Protein AF-A0A2K2G489-F1 (afdb_monomer)

Sequence (121 aa):
MADLNPFVGLRSETHIAIETMLSSLYNCGEWGDQEEQFLAQWREARGDDAMAPWRWWVGSPDSDEFAEDAPTREKAIEIGRRDYAENGRIEIIEARTWNDDVEGEENCSFAESRNREVIDV

Foldseek 3Di:
DPPDLPQAPDDPVVLVVVLVVLVVCVVVVVDDPVSVVNVVSSLVNCDPVQKDDKWKFKDAPVDPDTDDIHRDPVVNVVVCCVPPVVVQKIKMWTFIFTPSPDPPPPGTDGPDIDDIDMDGD

Radius of gyration: 17.5 Å; Cα contacts (8 Å, |Δi|>4): 163; chains: 1; bounding box: 37×32×50 Å

Solvent-accessible surface area (backbone atoms only — not comparable to full-atom values): 6986 Å² total; per-residue (Å²): 128,84,83,71,65,88,49,57,88,64,53,72,71,56,52,55,54,49,51,56,49,52,55,48,39,52,75,69,70,72,64,48,75,66,55,52,52,50,50,52,48,47,40,59,50,47,44,74,80,33,40,42,73,75,29,16,31,22,29,47,75,90,46,98,56,66,81,48,74,24,88,37,65,71,54,21,50,54,51,33,48,71,77,34,37,91,69,40,35,30,24,37,32,38,32,17,37,42,63,80,61,62,93,82,58,96,71,84,62,67,71,43,75,45,81,70,47,76,45,81,86

Structure (mmCIF, N/CA/C/O backbone):
data_AF-A0A2K2G489-F1
#
_entry.id   AF-A0A2K2G489-F1
#
loop_
_atom_site.group_PDB
_atom_site.id
_atom_site.type_symbol
_atom_site.label_atom_id
_atom_site.label_alt_id
_atom_site.label_comp_id
_atom_site.label_asym_id
_atom_site.label_entity_id
_atom_site.label_seq_id
_atom_site.pdbx_PDB_ins_code
_atom_site.Cartn_x
_atom_site.Cartn_y
_atom_site.Cartn_z
_atom_site.occupancy
_atom_site.B_iso_or_equiv
_atom_site.auth_seq_id
_atom_site.auth_comp_id
_atom_site.auth_asym_id
_atom_site.auth_atom_id
_atom_site.pdbx_PDB_model_num
ATOM 1 N N . MET A 1 1 ? 1.820 -13.395 -30.389 1.00 43.91 1 MET A N 1
ATOM 2 C CA . MET A 1 1 ? 3.159 -13.034 -29.882 1.00 43.91 1 MET A CA 1
ATOM 3 C C . MET A 1 1 ? 2.929 -12.548 -28.468 1.00 43.91 1 MET A C 1
ATOM 5 O O . MET A 1 1 ? 1.965 -11.820 -28.293 1.00 43.91 1 MET A O 1
ATOM 9 N N . ALA A 1 2 ? 3.670 -13.029 -27.469 1.00 48.84 2 ALA A N 1
ATOM 10 C CA . ALA A 1 2 ? 3.575 -12.420 -26.145 1.00 48.84 2 ALA A CA 1
ATOM 11 C C . ALA A 1 2 ? 4.125 -10.996 -26.281 1.00 48.84 2 ALA A C 1
ATOM 13 O O . ALA A 1 2 ? 5.260 -10.853 -26.740 1.00 48.84 2 ALA A O 1
ATOM 14 N N . ASP A 1 3 ? 3.314 -9.981 -25.982 1.00 56.72 3 ASP A N 1
ATOM 15 C CA . ASP A 1 3 ? 3.820 -8.624 -25.797 1.00 56.72 3 ASP A CA 1
ATOM 16 C C . ASP A 1 3 ? 4.797 -8.692 -24.628 1.00 56.72 3 ASP A C 1
ATOM 18 O O . ASP A 1 3 ? 4.416 -8.866 -23.471 1.00 56.72 3 ASP A O 1
ATOM 22 N N . LEU A 1 4 ? 6.086 -8.701 -24.958 1.00 73.88 4 LEU A N 1
ATOM 23 C CA . LEU A 1 4 ? 7.141 -8.639 -23.965 1.00 73.88 4 LEU A CA 1
ATOM 24 C C . LEU A 1 4 ? 7.060 -7.247 -23.352 1.00 73.88 4 LEU A C 1
ATOM 26 O O . LEU A 1 4 ? 7.274 -6.260 -24.054 1.00 73.88 4 LEU A O 1
ATOM 30 N N . ASN A 1 5 ? 6.735 -7.190 -22.061 1.00 78.69 5 ASN A N 1
ATOM 31 C CA . ASN A 1 5 ? 6.753 -5.956 -21.295 1.00 78.69 5 ASN A CA 1
ATOM 32 C C . ASN A 1 5 ? 8.135 -5.283 -21.489 1.00 78.69 5 ASN A C 1
ATOM 34 O O . ASN A 1 5 ? 9.161 -5.887 -21.144 1.00 78.69 5 ASN A O 1
ATOM 38 N N . PRO A 1 6 ? 8.189 -4.071 -22.078 1.00 80.75 6 PRO A N 1
ATOM 39 C CA . PRO A 1 6 ? 9.434 -3.464 -22.548 1.00 80.75 6 PRO A CA 1
ATOM 40 C C . PRO A 1 6 ? 10.363 -3.029 -21.409 1.00 80.75 6 PRO A C 1
ATOM 42 O O . PRO A 1 6 ? 11.518 -2.682 -21.659 1.00 80.75 6 PRO A O 1
ATOM 45 N N . PHE A 1 7 ? 9.879 -3.049 -20.166 1.00 82.88 7 PHE A N 1
ATOM 46 C CA . PHE A 1 7 ? 10.629 -2.628 -18.988 1.00 82.88 7 PHE A CA 1
ATOM 47 C C . PHE A 1 7 ? 11.349 -3.780 -18.281 1.00 82.88 7 PHE A C 1
ATOM 49 O O . PHE A 1 7 ? 12.160 -3.544 -17.384 1.00 82.88 7 PHE A O 1
ATOM 56 N N . VAL A 1 8 ? 11.086 -5.027 -18.677 1.00 80.62 8 VAL A N 1
ATOM 57 C CA . VAL A 1 8 ? 11.715 -6.198 -18.061 1.00 80.62 8 VAL A CA 1
ATOM 58 C C . VAL A 1 8 ? 13.214 -6.220 -18.374 1.00 80.62 8 VAL A C 1
ATOM 60 O O . VAL A 1 8 ? 13.630 -6.209 -19.532 1.00 80.62 8 VAL A O 1
ATOM 63 N N . GLY A 1 9 ? 14.039 -6.297 -17.326 1.00 80.69 9 GLY A N 1
ATOM 64 C CA . GLY A 1 9 ? 15.500 -6.376 -17.441 1.00 80.69 9 GLY A CA 1
ATOM 65 C C . GLY A 1 9 ? 16.212 -5.027 -17.599 1.00 80.69 9 GLY A C 1
ATOM 66 O O . GLY A 1 9 ? 17.414 -5.008 -17.884 1.00 80.69 9 GLY A O 1
ATOM 67 N N . LEU A 1 10 ? 15.505 -3.908 -17.414 1.00 84.00 10 LEU A N 1
ATOM 68 C CA . LEU A 1 10 ? 16.122 -2.586 -17.339 1.00 84.00 10 LEU A CA 1
ATOM 69 C C . LEU A 1 10 ? 16.990 -2.436 -16.079 1.00 84.00 10 LEU A C 1
ATOM 71 O O . LEU A 1 10 ? 16.835 -3.135 -15.079 1.00 84.00 10 LEU A O 1
ATOM 75 N N . ARG A 1 11 ? 17.953 -1.511 -16.138 1.00 83.88 11 ARG A N 1
ATOM 76 C CA . ARG A 1 11 ? 18.795 -1.160 -14.984 1.00 83.88 11 ARG A CA 1
ATOM 77 C C . ARG A 1 11 ? 18.049 -0.186 -14.076 1.00 83.88 11 ARG A C 1
ATOM 79 O O . ARG A 1 11 ? 17.250 0.612 -14.560 1.00 83.88 11 ARG A O 1
ATOM 86 N N . SER A 1 12 ? 18.389 -0.163 -12.787 1.00 78.44 12 SER A N 1
ATOM 87 C CA . SER A 1 12 ? 17.777 0.741 -11.798 1.00 78.44 12 SER A CA 1
ATOM 88 C C . SER A 1 12 ? 17.826 2.219 -12.214 1.00 78.44 12 SER A C 1
ATOM 90 O O . SER A 1 12 ? 16.834 2.923 -12.079 1.00 78.44 12 SER A O 1
ATOM 92 N N . GLU A 1 13 ? 18.932 2.678 -12.809 1.00 80.81 13 GLU A N 1
ATOM 93 C CA . GLU A 1 13 ? 19.066 4.051 -13.334 1.00 80.81 13 GLU A CA 1
ATOM 94 C C . GLU A 1 13 ? 18.029 4.375 -14.422 1.00 80.81 13 GLU A C 1
ATOM 96 O O . GLU A 1 13 ? 17.537 5.498 -14.508 1.00 80.81 13 GLU A O 1
ATOM 101 N N . THR A 1 14 ? 17.668 3.389 -15.246 1.00 82.69 14 THR A N 1
ATOM 102 C CA . THR A 1 14 ? 16.649 3.551 -16.288 1.00 82.69 14 THR A CA 1
ATOM 103 C C . THR A 1 14 ? 15.251 3.645 -15.683 1.00 82.69 14 THR A C 1
ATOM 105 O O . THR A 1 14 ? 14.452 4.445 -16.159 1.00 82.69 14 THR A O 1
ATOM 108 N N . HIS A 1 15 ? 14.964 2.902 -14.610 1.00 79.62 15 HIS A N 1
ATOM 109 C CA . HIS A 1 15 ? 13.699 3.056 -13.888 1.00 79.62 15 HIS A CA 1
ATOM 110 C C . HIS A 1 15 ? 13.567 4.457 -13.277 1.00 79.62 15 HIS A C 1
ATOM 112 O O . HIS A 1 15 ? 12.528 5.077 -13.458 1.00 79.62 15 HIS A O 1
ATOM 118 N N . ILE A 1 16 ? 14.628 5.002 -12.672 1.00 79.19 16 ILE A N 1
ATOM 119 C CA . ILE A 1 16 ? 14.623 6.370 -12.114 1.00 79.19 16 ILE A CA 1
ATOM 120 C C . ILE A 1 16 ? 14.338 7.422 -13.201 1.00 79.19 16 ILE A C 1
ATOM 122 O O . ILE A 1 16 ? 13.580 8.370 -12.986 1.00 79.19 16 ILE A O 1
ATOM 126 N N . ALA A 1 17 ? 14.924 7.258 -14.391 1.00 82.56 17 ALA A N 1
ATOM 127 C CA . ALA A 1 17 ? 14.667 8.156 -15.515 1.00 82.56 17 ALA A CA 1
ATOM 128 C C . ALA A 1 17 ? 13.209 8.078 -16.006 1.00 82.56 17 ALA A C 1
ATOM 130 O O . ALA A 1 17 ? 12.618 9.109 -16.325 1.00 82.56 17 ALA A O 1
ATOM 131 N N . ILE A 1 18 ? 12.627 6.873 -16.043 1.00 83.75 18 ILE A N 1
ATOM 132 C CA . ILE A 1 18 ? 11.218 6.664 -16.407 1.00 83.75 18 ILE A CA 1
ATOM 133 C C . ILE A 1 18 ? 10.287 7.310 -15.375 1.00 83.75 18 ILE A C 1
ATOM 135 O O . ILE A 1 18 ? 9.373 8.028 -15.766 1.00 83.75 18 ILE A O 1
ATOM 139 N N . GLU A 1 19 ? 10.557 7.122 -14.084 1.00 79.81 19 GLU A N 1
ATOM 140 C CA . GLU A 1 19 ? 9.808 7.741 -12.983 1.00 79.81 19 GLU A CA 1
ATOM 141 C C . GLU A 1 19 ? 9.774 9.267 -13.129 1.00 79.81 19 GLU A C 1
ATOM 143 O O . GLU A 1 19 ? 8.710 9.874 -13.183 1.00 79.81 19 GLU A O 1
ATOM 148 N N . THR A 1 20 ? 10.944 9.877 -13.345 1.00 79.38 20 THR A N 1
ATOM 149 C CA . THR A 1 20 ? 11.073 11.331 -13.546 1.00 79.38 20 THR A CA 1
ATOM 150 C C . THR A 1 20 ? 10.259 11.825 -14.748 1.00 79.38 20 THR A C 1
ATOM 152 O O . THR A 1 20 ? 9.656 12.902 -14.705 1.00 79.38 20 THR A O 1
ATOM 155 N N . MET A 1 21 ? 10.243 11.054 -15.839 1.00 83.88 21 MET A N 1
ATOM 156 C CA . MET A 1 21 ? 9.476 11.382 -17.040 1.00 83.88 21 MET A CA 1
ATOM 157 C C . MET A 1 21 ? 7.968 11.299 -16.779 1.00 83.88 21 MET A C 1
ATOM 159 O O . MET A 1 21 ? 7.253 12.228 -17.147 1.00 83.88 21 MET A O 1
ATOM 163 N N . LEU A 1 22 ? 7.496 10.239 -16.115 1.00 79.94 22 LEU A N 1
ATOM 164 C CA . LEU A 1 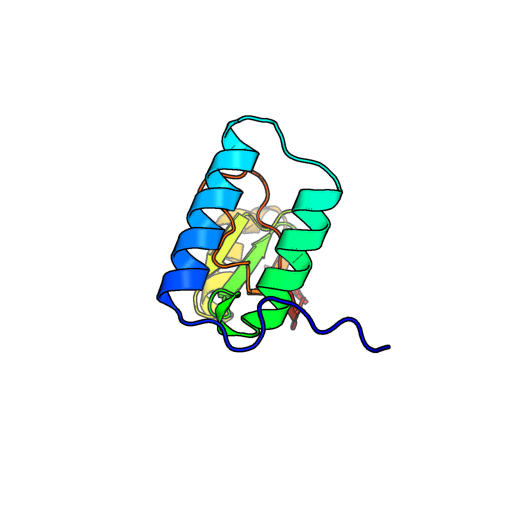22 ? 6.083 10.060 -15.767 1.00 79.94 22 LEU A CA 1
ATOM 165 C C . LEU A 1 22 ? 5.590 11.172 -14.837 1.00 79.94 22 LEU A C 1
ATOM 167 O O . LEU A 1 22 ? 4.582 11.808 -15.138 1.00 79.94 22 LEU A O 1
ATOM 171 N N . SER A 1 23 ? 6.348 11.505 -13.788 1.00 75.44 23 SER A N 1
ATOM 172 C CA . SER A 1 23 ? 6.010 12.633 -12.913 1.00 75.44 23 SER A CA 1
ATOM 173 C C . SER A 1 23 ? 5.961 13.960 -13.678 1.00 75.44 23 SER A C 1
ATOM 175 O O . SER A 1 23 ? 5.135 14.820 -13.381 1.00 75.44 23 SER A O 1
ATOM 177 N N . SER A 1 24 ? 6.828 14.154 -14.675 1.00 77.94 24 SER A N 1
ATOM 178 C CA . SER A 1 24 ? 6.815 15.370 -15.500 1.00 77.94 24 SER A CA 1
ATOM 179 C C . SER A 1 24 ? 5.571 15.440 -16.391 1.00 77.94 24 SER A C 1
ATOM 181 O O . SER A 1 24 ? 4.936 16.488 -16.453 1.00 77.94 24 SER A O 1
ATOM 183 N N . LEU A 1 25 ? 5.195 14.329 -17.035 1.00 79.31 25 LEU A N 1
ATOM 184 C CA . LEU A 1 25 ? 3.991 14.235 -17.869 1.00 79.31 25 LEU A CA 1
ATOM 185 C C . LEU A 1 25 ? 2.716 14.508 -17.062 1.00 79.31 25 LEU A C 1
ATOM 187 O O . LEU A 1 25 ? 1.877 15.301 -17.493 1.00 79.31 25 LEU A O 1
ATOM 191 N N . TYR A 1 26 ? 2.615 13.919 -15.867 1.00 77.31 26 TYR A N 1
ATOM 192 C CA . TYR A 1 26 ? 1.508 14.164 -14.944 1.00 77.31 26 TYR A CA 1
ATOM 193 C C . TYR A 1 26 ? 1.403 15.652 -14.575 1.00 77.31 26 TYR A C 1
ATOM 195 O O . TYR A 1 26 ? 0.359 16.276 -14.761 1.00 77.31 26 TYR A O 1
ATOM 203 N N . ASN A 1 27 ? 2.518 16.266 -14.163 1.00 77.31 27 ASN A N 1
ATOM 204 C CA . ASN A 1 27 ? 2.563 17.680 -13.773 1.00 77.31 27 ASN A CA 1
ATOM 205 C C . ASN A 1 27 ? 2.275 18.660 -14.924 1.00 77.31 27 ASN A C 1
ATOM 207 O O . ASN A 1 27 ? 1.834 19.784 -14.682 1.00 77.31 27 ASN A O 1
ATOM 211 N N . CYS A 1 28 ? 2.526 18.267 -16.174 1.00 81.94 28 CYS A N 1
ATOM 212 C CA . CYS A 1 28 ? 2.208 19.077 -17.351 1.00 81.94 28 CYS A CA 1
ATOM 213 C C . CYS A 1 28 ? 0.744 18.948 -17.807 1.00 81.94 28 CYS A C 1
ATOM 215 O O . CYS A 1 28 ? 0.336 19.676 -18.712 1.00 81.94 28 CYS A O 1
ATOM 217 N N . GLY A 1 29 ? -0.051 18.072 -17.179 1.00 77.31 29 GLY A N 1
ATOM 218 C CA . GLY A 1 29 ? -1.453 17.842 -17.536 1.00 77.31 29 GLY A CA 1
ATOM 219 C C . GLY A 1 29 ? -1.638 17.096 -18.860 1.00 77.31 29 GLY A C 1
ATOM 220 O O . GLY A 1 29 ? -2.725 17.132 -19.430 1.00 77.31 29 GLY A O 1
ATOM 221 N N . GLU A 1 30 ? -0.590 16.433 -19.356 1.00 79.56 30 GLU A N 1
ATOM 222 C CA . GLU A 1 30 ? -0.616 15.633 -20.590 1.00 79.56 30 GLU A CA 1
ATOM 223 C C . GLU A 1 30 ? -0.935 14.154 -20.313 1.00 79.56 30 GLU A C 1
ATOM 225 O O . GLU A 1 30 ? -0.675 13.288 -21.142 1.00 79.56 30 GLU A O 1
ATOM 230 N N . TRP A 1 31 ? -1.486 13.858 -19.135 1.00 82.12 31 TRP A N 1
ATOM 231 C CA . TRP A 1 31 ? -1.779 12.502 -18.690 1.00 82.12 31 TRP A CA 1
ATOM 232 C C . TRP A 1 31 ? -3.040 11.940 -19.357 1.00 82.12 31 TRP A C 1
ATOM 234 O O . TRP A 1 31 ? -4.111 12.551 -19.285 1.00 82.12 31 TRP A O 1
ATOM 244 N N . GLY A 1 32 ? -2.928 10.767 -19.979 1.00 83.44 32 GLY A N 1
ATOM 245 C CA . GLY A 1 32 ? -4.045 10.050 -20.585 1.00 83.44 32 GLY A CA 1
ATOM 246 C C . GLY A 1 32 ? -3.930 8.529 -20.463 1.00 83.44 32 GLY A C 1
ATOM 247 O O . GLY A 1 32 ? -3.076 7.986 -19.764 1.00 83.44 32 GLY A O 1
ATOM 248 N N . ASP A 1 33 ? -4.814 7.820 -21.170 1.00 84.94 33 ASP A N 1
ATOM 249 C CA . ASP A 1 33 ? -4.940 6.355 -21.091 1.00 84.94 33 ASP A CA 1
ATOM 250 C C . ASP A 1 33 ? -3.650 5.607 -21.487 1.00 84.94 33 ASP A C 1
ATOM 252 O O . AS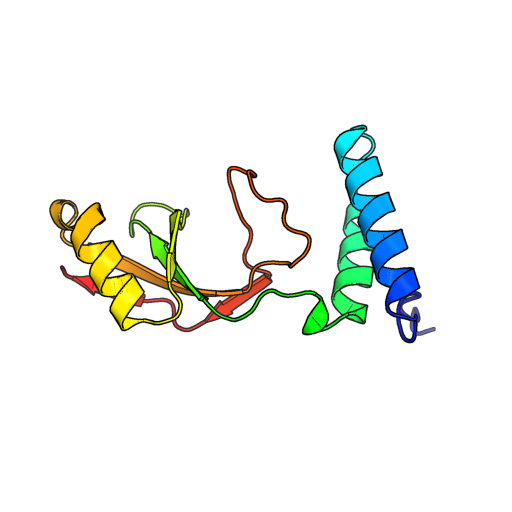P A 1 33 ? -3.388 4.497 -21.018 1.00 84.94 33 ASP A O 1
ATOM 256 N N . GLN A 1 34 ? -2.843 6.198 -22.373 1.00 84.12 34 GLN A N 1
ATOM 257 C CA . GLN A 1 34 ? -1.581 5.607 -22.814 1.00 84.12 34 GLN A CA 1
ATOM 258 C C . GLN A 1 34 ? -0.526 5.665 -21.702 1.00 84.12 34 GLN A C 1
ATOM 260 O O . GLN A 1 34 ? 0.210 4.696 -21.503 1.00 84.12 34 GLN A O 1
ATOM 265 N N . GLU A 1 35 ? -0.463 6.776 -20.973 1.00 84.56 35 GLU A N 1
ATOM 266 C CA . GLU A 1 35 ? 0.434 6.978 -19.839 1.00 84.56 35 GLU A CA 1
ATOM 267 C C . GLU A 1 35 ? 0.049 6.056 -18.676 1.00 84.56 35 GLU A C 1
ATOM 269 O O . GLU A 1 35 ? 0.929 5.419 -18.103 1.00 84.56 35 GLU A O 1
ATOM 274 N N . GLU A 1 36 ? -1.250 5.874 -18.414 1.00 83.19 36 GLU A N 1
ATOM 275 C CA . GLU A 1 36 ? -1.763 4.890 -17.448 1.00 83.19 36 GLU A CA 1
ATOM 276 C C . GLU A 1 36 ? -1.335 3.458 -17.795 1.00 83.19 36 GLU A C 1
ATOM 278 O O . GLU A 1 36 ? -0.821 2.711 -16.956 1.00 83.19 36 GLU A O 1
ATOM 283 N N . GLN A 1 37 ? -1.487 3.060 -19.063 1.00 84.62 37 GLN A N 1
ATOM 284 C CA . GLN A 1 37 ? -1.067 1.735 -19.517 1.00 84.62 37 GLN A CA 1
ATOM 285 C C . GLN A 1 37 ? 0.452 1.547 -19.392 1.00 84.62 37 GLN A C 1
ATOM 287 O O . GLN A 1 37 ? 0.922 0.474 -18.999 1.00 84.62 37 GLN A O 1
ATOM 292 N N . PHE A 1 38 ? 1.224 2.580 -19.727 1.00 85.50 38 PHE A N 1
ATOM 293 C CA . PHE A 1 38 ? 2.678 2.573 -19.619 1.00 85.50 38 PHE A CA 1
ATOM 294 C C . PHE A 1 38 ? 3.126 2.477 -18.156 1.00 85.50 38 PHE A C 1
ATOM 296 O O . PHE A 1 38 ? 4.002 1.671 -17.839 1.00 85.50 38 PHE A O 1
ATOM 303 N N . LEU A 1 39 ? 2.491 3.240 -17.260 1.00 84.69 39 LEU A N 1
ATOM 304 C CA . LEU A 1 39 ? 2.730 3.202 -15.821 1.00 84.69 39 LEU A CA 1
ATOM 305 C C . LEU A 1 39 ? 2.446 1.807 -15.251 1.00 84.69 39 LEU A C 1
ATOM 307 O O . LEU A 1 39 ? 3.281 1.257 -14.533 1.00 84.69 39 LEU A O 1
ATOM 311 N N . ALA A 1 40 ? 1.319 1.195 -15.622 1.00 84.81 40 ALA A N 1
ATOM 312 C CA . ALA A 1 40 ? 0.9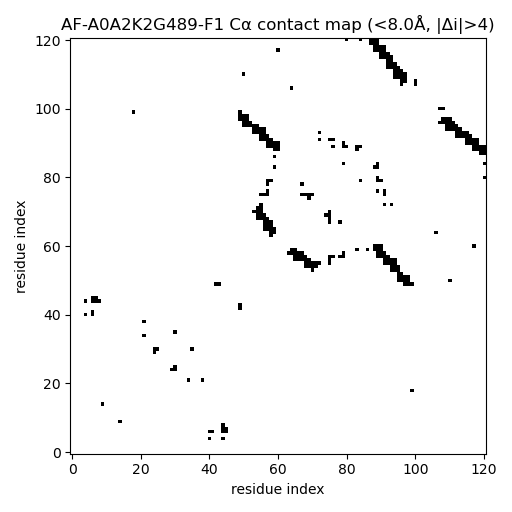59 -0.151 -15.182 1.00 84.81 40 ALA A CA 1
ATOM 313 C C . ALA A 1 40 ? 1.991 -1.207 -15.620 1.00 84.81 40 ALA A C 1
ATOM 315 O O . ALA A 1 40 ? 2.438 -2.017 -14.807 1.00 84.81 40 ALA A O 1
ATOM 316 N N . GLN A 1 41 ? 2.427 -1.170 -16.884 1.00 86.94 41 GLN A N 1
ATOM 317 C CA . GLN A 1 41 ? 3.481 -2.059 -17.386 1.00 86.94 41 GLN A CA 1
ATOM 318 C C . GLN A 1 41 ? 4.819 -1.816 -16.674 1.00 86.94 41 GLN A C 1
ATOM 320 O O . GLN A 1 41 ? 5.550 -2.758 -16.362 1.00 86.94 41 GLN A O 1
ATOM 325 N N . TRP A 1 42 ? 5.162 -0.559 -16.397 1.00 85.81 42 TRP A N 1
ATOM 326 C CA . TRP A 1 42 ? 6.399 -0.222 -15.703 1.00 85.81 42 TRP A CA 1
ATOM 327 C C . TRP A 1 42 ? 6.399 -0.696 -14.242 1.00 85.81 42 TRP A C 1
ATOM 329 O O . TRP A 1 42 ? 7.393 -1.279 -13.796 1.00 85.81 42 TRP A O 1
ATOM 339 N N . ARG A 1 43 ? 5.278 -0.533 -13.527 1.00 87.88 43 ARG A N 1
ATOM 340 C CA . ARG A 1 43 ? 5.060 -1.084 -12.179 1.00 87.88 43 ARG A CA 1
ATOM 341 C C . ARG A 1 43 ? 5.168 -2.612 -12.178 1.00 87.88 43 ARG A C 1
ATOM 343 O O . ARG A 1 43 ? 5.902 -3.167 -11.365 1.00 87.88 43 ARG A O 1
ATOM 350 N N . GLU A 1 44 ? 4.538 -3.288 -13.141 1.00 86.50 44 GLU A N 1
ATOM 351 C CA . GLU A 1 44 ? 4.624 -4.750 -13.295 1.00 86.50 44 GLU A CA 1
ATOM 352 C C . GLU A 1 44 ? 6.077 -5.232 -13.450 1.00 86.50 44 GLU A C 1
ATOM 354 O O . GLU A 1 44 ? 6.486 -6.199 -12.809 1.00 86.50 44 GLU A O 1
ATOM 359 N N . ALA A 1 45 ? 6.891 -4.543 -14.254 1.00 86.31 45 ALA A N 1
ATOM 360 C CA . ALA A 1 45 ? 8.279 -4.942 -14.483 1.00 86.31 45 ALA A CA 1
ATOM 361 C C . ALA A 1 45 ? 9.201 -4.733 -13.274 1.00 86.31 45 ALA A C 1
ATOM 363 O O . ALA A 1 45 ? 10.213 -5.427 -13.155 1.00 86.31 45 ALA A O 1
ATOM 364 N N . ARG A 1 46 ? 8.869 -3.782 -12.393 1.00 83.81 46 ARG A N 1
ATOM 365 C CA . ARG A 1 46 ? 9.571 -3.553 -11.120 1.00 83.81 46 ARG A CA 1
ATOM 366 C C . ARG A 1 46 ? 9.163 -4.566 -10.042 1.00 83.81 46 ARG A C 1
ATOM 368 O O . ARG A 1 46 ? 9.943 -4.803 -9.123 1.00 83.81 46 ARG A O 1
ATOM 375 N N . GLY A 1 47 ? 7.980 -5.175 -10.150 1.00 85.19 47 GLY A N 1
ATOM 376 C CA . GLY A 1 47 ? 7.468 -6.121 -9.155 1.00 85.19 47 GLY A CA 1
ATOM 377 C C . GLY A 1 47 ? 7.407 -5.496 -7.758 1.00 85.19 47 GLY A C 1
ATOM 378 O O . GLY A 1 47 ? 6.992 -4.348 -7.611 1.00 85.19 47 GLY A O 1
ATOM 379 N N . ASP A 1 48 ? 7.873 -6.221 -6.737 1.00 84.88 48 ASP A N 1
ATOM 380 C CA . ASP A 1 48 ? 7.914 -5.741 -5.346 1.00 84.88 48 ASP A CA 1
ATOM 381 C C . ASP A 1 48 ? 8.668 -4.408 -5.172 1.00 84.88 48 ASP A C 1
ATOM 383 O O . ASP A 1 48 ? 8.300 -3.620 -4.304 1.00 84.88 48 ASP A O 1
ATOM 387 N N . ASP A 1 49 ? 9.669 -4.105 -6.010 1.00 84.06 49 ASP A N 1
ATOM 388 C CA . ASP A 1 49 ? 10.432 -2.848 -5.929 1.00 84.06 49 ASP A CA 1
ATOM 389 C C . ASP A 1 49 ? 9.607 -1.622 -6.377 1.00 84.06 49 ASP A C 1
ATOM 391 O O . ASP A 1 49 ? 10.030 -0.472 -6.202 1.00 84.06 49 ASP A O 1
ATOM 395 N N . ALA A 1 50 ? 8.439 -1.836 -6.990 1.00 83.75 50 ALA A N 1
ATOM 396 C CA . ALA A 1 50 ? 7.480 -0.782 -7.318 1.00 83.75 50 ALA A CA 1
ATOM 397 C C . ALA A 1 50 ? 6.661 -0.334 -6.101 1.00 83.75 50 ALA A C 1
ATOM 399 O O . ALA A 1 50 ? 6.052 0.729 -6.141 1.00 83.75 50 ALA A O 1
ATOM 400 N N . MET A 1 51 ? 6.626 -1.138 -5.037 1.00 89.31 51 MET A N 1
ATOM 401 C CA . MET A 1 51 ? 5.719 -0.949 -3.910 1.00 89.31 51 MET A CA 1
ATOM 402 C C . MET A 1 51 ? 6.469 -0.530 -2.649 1.00 89.31 51 MET A C 1
ATOM 404 O O . MET A 1 51 ? 7.605 -0.945 -2.397 1.00 89.31 51 MET A O 1
ATOM 408 N N . ALA A 1 52 ? 5.803 0.263 -1.820 1.00 88.38 52 ALA A N 1
ATOM 409 C CA . ALA A 1 52 ? 6.285 0.588 -0.489 1.00 88.38 52 ALA A CA 1
ATOM 410 C C . ALA A 1 52 ? 6.248 -0.651 0.431 1.00 88.38 52 ALA A C 1
ATOM 412 O O . ALA A 1 52 ? 5.548 -1.633 0.153 1.00 88.38 52 ALA A O 1
ATOM 413 N N . PRO A 1 53 ? 6.982 -0.650 1.560 1.00 91.56 53 PRO A N 1
ATOM 414 C CA . PRO A 1 53 ? 6.843 -1.686 2.579 1.00 91.56 53 PRO A CA 1
ATOM 415 C C . PRO A 1 53 ? 5.400 -1.812 3.091 1.00 91.56 53 PRO A C 1
ATOM 417 O O . PRO A 1 53 ? 4.647 -0.843 3.102 1.00 91.56 53 PRO A O 1
ATOM 420 N N . TRP A 1 54 ? 5.026 -3.005 3.573 1.00 93.75 54 TRP A N 1
ATOM 421 C CA . TRP A 1 54 ? 3.715 -3.214 4.202 1.00 93.75 54 TRP A CA 1
ATOM 422 C C . TRP A 1 54 ? 3.563 -2.310 5.427 1.00 93.75 54 TRP A C 1
ATOM 424 O O . TRP A 1 54 ? 4.434 -2.301 6.303 1.00 93.75 54 TRP A O 1
ATOM 434 N N . ARG A 1 55 ? 2.447 -1.585 5.492 1.00 95.19 55 ARG A N 1
ATOM 435 C CA . ARG A 1 55 ? 2.064 -0.711 6.606 1.00 95.19 55 ARG A CA 1
ATOM 436 C C . ARG A 1 55 ? 0.626 -1.022 7.013 1.00 95.19 55 ARG A C 1
ATOM 438 O O . ARG A 1 55 ? -0.149 -1.563 6.228 1.00 95.19 55 ARG A O 1
ATOM 445 N N . TRP A 1 56 ? 0.279 -0.708 8.253 1.00 95.62 56 TRP A N 1
ATOM 446 C CA . TRP A 1 56 ? -1.075 -0.836 8.782 1.00 95.62 56 TRP A CA 1
ATOM 447 C C . TRP A 1 56 ? -1.766 0.512 8.763 1.00 95.62 56 TRP A C 1
ATOM 449 O O . TRP A 1 56 ? -1.376 1.401 9.508 1.00 95.62 56 TRP A O 1
ATOM 459 N N . TRP A 1 57 ? -2.790 0.634 7.940 1.00 93.62 57 TRP A N 1
ATOM 460 C CA . TRP A 1 57 ? -3.567 1.841 7.738 1.00 93.62 57 TRP A CA 1
ATOM 461 C C . TRP A 1 57 ? -4.809 1.827 8.623 1.00 93.62 57 TRP A C 1
ATOM 463 O O . TRP A 1 57 ? -5.372 0.760 8.871 1.00 93.62 57 TRP A O 1
ATOM 473 N N . VAL A 1 58 ? -5.231 2.998 9.096 1.00 92.56 58 VAL A N 1
ATOM 474 C CA . VAL A 1 58 ? -6.425 3.191 9.923 1.00 92.56 58 VAL A CA 1
ATOM 475 C C . VAL A 1 58 ? -7.368 4.217 9.304 1.00 92.56 58 VAL A C 1
ATOM 477 O O . VAL A 1 58 ? -6.949 5.262 8.802 1.00 92.56 58 VAL A O 1
ATOM 480 N N . GLY A 1 59 ? -8.656 3.895 9.349 1.00 90.38 59 GLY A N 1
ATOM 481 C CA . GLY A 1 59 ? -9.734 4.715 8.822 1.00 90.38 59 GLY A CA 1
ATOM 482 C C . GLY A 1 59 ? -11.023 4.557 9.622 1.00 90.38 59 GLY A C 1
ATOM 483 O O . GLY A 1 59 ? -11.133 3.749 10.555 1.00 90.38 59 GLY A O 1
ATOM 484 N N . SER A 1 60 ? -12.013 5.360 9.246 1.00 86.44 60 SER A N 1
ATOM 485 C CA . SER A 1 60 ? -13.376 5.212 9.750 1.00 86.44 60 SER A CA 1
ATOM 486 C C . SER A 1 60 ? -14.081 4.083 8.991 1.00 86.44 60 SER A C 1
ATOM 488 O O . SER A 1 60 ? -14.024 4.097 7.768 1.00 86.44 60 SER A O 1
ATOM 490 N N . PRO A 1 61 ? -14.826 3.174 9.650 1.00 84.19 61 PRO A N 1
ATOM 491 C CA . PRO A 1 61 ? -15.611 2.143 8.958 1.00 84.19 61 PRO A CA 1
ATOM 492 C C . PRO A 1 61 ? -16.692 2.696 8.018 1.00 84.19 61 PRO A C 1
ATOM 494 O O . PRO A 1 61 ? -17.230 1.959 7.195 1.00 84.19 61 PRO A O 1
ATOM 497 N N . ASP A 1 62 ? -17.061 3.966 8.199 1.00 83.81 62 ASP A N 1
ATOM 498 C CA . ASP A 1 62 ? -18.061 4.665 7.389 1.00 83.81 62 ASP A CA 1
ATOM 499 C C . ASP A 1 62 ? -17.415 5.537 6.288 1.00 83.81 62 ASP A C 1
ATOM 501 O O . ASP A 1 62 ? -18.121 6.272 5.598 1.00 83.81 62 ASP A O 1
ATOM 505 N N . SER A 1 63 ? -16.085 5.479 6.140 1.00 80.25 63 SER A N 1
ATOM 506 C CA . SER A 1 63 ? -15.319 6.141 5.081 1.00 80.25 63 SER A CA 1
ATOM 507 C C . SER A 1 63 ? -14.566 5.102 4.254 1.00 80.25 63 SER A C 1
ATOM 509 O O . SER A 1 63 ? -14.062 4.121 4.791 1.00 80.25 63 SER A O 1
ATOM 511 N N . ASP A 1 64 ? -14.441 5.343 2.952 1.00 76.81 64 ASP A N 1
ATOM 512 C CA . ASP A 1 64 ? -13.554 4.549 2.095 1.00 76.81 64 ASP A CA 1
ATOM 513 C C . ASP A 1 64 ? -12.085 5.015 2.192 1.00 76.81 64 ASP A C 1
ATOM 515 O O . ASP A 1 64 ? -11.196 4.424 1.578 1.00 76.81 64 ASP A O 1
ATOM 519 N N . GLU A 1 65 ? -11.821 6.063 2.977 1.00 80.25 65 GLU A N 1
ATOM 520 C CA . GLU A 1 65 ? -10.504 6.673 3.143 1.00 80.25 65 GLU A CA 1
ATOM 521 C C . GLU A 1 65 ? -9.777 6.142 4.387 1.00 80.25 65 GLU A C 1
ATOM 523 O 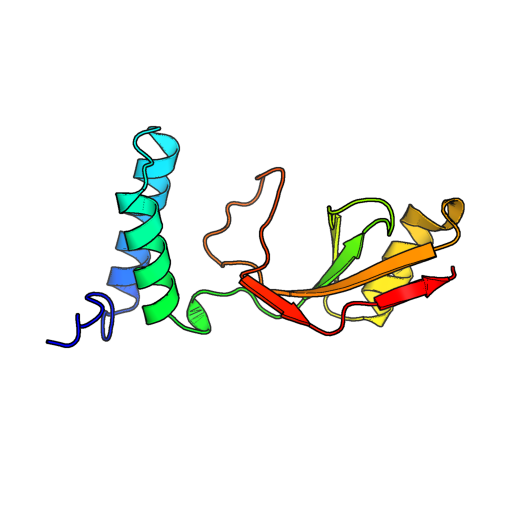O . GLU A 1 65 ? -10.315 6.110 5.500 1.00 80.25 65 GLU A O 1
ATOM 528 N N . PHE A 1 66 ? -8.503 5.794 4.199 1.00 81.69 66 PHE A N 1
ATOM 529 C CA . PHE A 1 66 ? -7.564 5.493 5.275 1.00 81.69 66 PHE A CA 1
ATOM 530 C C . PHE A 1 66 ? -6.566 6.645 5.409 1.00 81.69 66 PHE A C 1
ATOM 532 O O . PHE A 1 66 ? -5.850 6.955 4.461 1.00 81.69 66 PHE A O 1
ATOM 539 N N . ALA A 1 67 ? -6.520 7.277 6.581 1.00 76.19 67 ALA A N 1
ATOM 540 C CA . ALA A 1 67 ? -5.862 8.576 6.749 1.00 76.19 67 ALA A CA 1
ATOM 541 C C . ALA A 1 67 ? -4.480 8.499 7.415 1.00 76.19 67 ALA A C 1
ATOM 543 O O . ALA A 1 67 ? -3.600 9.300 7.111 1.00 76.19 67 ALA A O 1
ATOM 544 N N . GLU A 1 68 ? -4.284 7.552 8.334 1.00 84.38 68 GLU A N 1
ATOM 545 C CA . GLU A 1 68 ? -3.018 7.376 9.051 1.00 84.38 68 GLU A CA 1
ATOM 546 C C . GLU A 1 68 ? -2.531 5.942 8.923 1.00 84.38 68 GLU A C 1
ATOM 548 O O . GLU A 1 68 ? -3.325 5.008 8.803 1.00 84.38 68 GLU A O 1
ATOM 553 N N .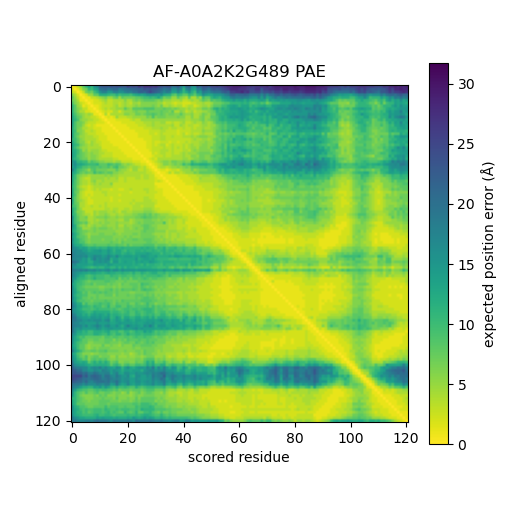 ASP A 1 69 ? -1.218 5.746 9.006 1.00 90.56 69 ASP A N 1
ATOM 554 C CA . ASP A 1 69 ? -0.644 4.416 8.963 1.00 90.56 69 ASP A CA 1
ATOM 555 C C . ASP A 1 69 ? 0.547 4.213 9.903 1.00 90.56 69 ASP A C 1
ATOM 557 O O . ASP A 1 69 ? 1.253 5.128 10.332 1.00 90.56 69 ASP A O 1
ATOM 561 N N . ALA A 1 70 ? 0.777 2.953 10.246 1.00 93.00 70 ALA A N 1
ATOM 562 C CA . ALA A 1 70 ? 1.680 2.532 11.298 1.00 93.00 70 ALA A CA 1
ATOM 563 C C . ALA A 1 70 ? 2.507 1.313 10.866 1.00 93.00 70 ALA A C 1
ATOM 565 O O . ALA A 1 70 ? 2.095 0.548 9.995 1.00 93.00 70 ALA A O 1
ATOM 566 N N . PRO A 1 71 ? 3.677 1.075 11.481 1.00 94.50 71 PRO A N 1
ATOM 567 C CA . PRO A 1 71 ? 4.492 -0.091 11.147 1.00 94.50 71 PRO A CA 1
ATOM 568 C C . PRO A 1 71 ? 3.894 -1.414 11.650 1.00 94.50 71 PRO A C 1
ATOM 570 O O . PRO A 1 71 ? 4.311 -2.478 11.202 1.00 94.50 71 PRO A O 1
ATOM 573 N N . THR A 1 72 ? 2.952 -1.380 12.600 1.00 96.50 72 THR A N 1
ATOM 574 C CA . THR A 1 72 ? 2.351 -2.583 13.192 1.00 96.50 72 THR A CA 1
ATOM 575 C C . THR A 1 72 ? 0.853 -2.420 13.409 1.00 96.50 72 THR A C 1
ATOM 577 O O . THR A 1 72 ? 0.359 -1.312 13.636 1.00 96.50 72 THR A O 1
ATOM 580 N N . ARG A 1 73 ? 0.149 -3.556 13.422 1.00 96.25 73 ARG A N 1
ATOM 581 C CA . ARG A 1 73 ? -1.283 -3.654 13.718 1.00 96.25 73 ARG A CA 1
ATOM 582 C C . ARG A 1 73 ? -1.637 -2.996 15.046 1.00 96.25 73 ARG A C 1
ATOM 584 O O . ARG A 1 73 ? -2.546 -2.180 15.118 1.00 96.25 73 ARG A O 1
ATOM 591 N N . GLU A 1 74 ? -0.901 -3.320 16.106 1.00 96.69 74 GLU A N 1
ATOM 592 C CA . GLU A 1 74 ? -1.164 -2.808 17.454 1.00 96.69 74 GLU A CA 1
ATOM 593 C C . GLU A 1 74 ? -1.033 -1.287 17.509 1.00 96.69 74 GLU A C 1
ATOM 595 O O . GLU 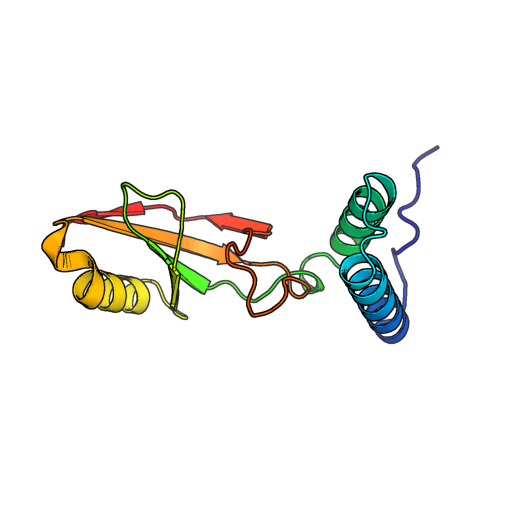A 1 74 ? -1.808 -0.629 18.202 1.00 96.69 74 GLU A O 1
ATOM 600 N N . LYS A 1 75 ? -0.082 -0.722 16.753 1.00 96.19 75 LYS A N 1
ATOM 601 C CA . LYS A 1 75 ? 0.094 0.724 16.698 1.00 96.19 75 LYS A CA 1
ATOM 602 C C . LYS A 1 75 ? -1.024 1.399 15.905 1.00 96.19 75 LYS A C 1
ATOM 604 O O . LYS A 1 75 ? -1.496 2.444 16.340 1.00 96.19 75 LYS A O 1
ATOM 609 N N . ALA A 1 76 ? -1.492 0.787 14.817 1.00 94.38 76 ALA A N 1
ATOM 610 C CA . ALA A 1 76 ? -2.664 1.268 14.085 1.00 94.38 76 ALA A CA 1
ATOM 611 C C . ALA A 1 76 ? -3.931 1.248 14.958 1.00 94.38 76 ALA A C 1
ATOM 613 O O . ALA A 1 76 ? -4.696 2.204 14.942 1.00 94.38 76 ALA A O 1
ATOM 614 N N . ILE A 1 77 ? -4.113 0.223 15.800 1.00 94.19 77 ILE A N 1
ATOM 615 C CA . ILE A 1 77 ? -5.218 0.177 16.776 1.00 94.19 77 ILE A CA 1
ATOM 616 C C . ILE A 1 77 ? -5.088 1.289 17.821 1.00 94.19 77 ILE A C 1
ATOM 618 O O . ILE A 1 77 ? -6.086 1.898 18.196 1.00 94.19 77 ILE A O 1
ATOM 622 N N . GLU A 1 78 ? -3.878 1.549 18.321 1.00 94.50 78 GLU A N 1
ATOM 623 C CA . GLU A 1 78 ? -3.631 2.632 19.280 1.00 94.50 78 GLU A CA 1
ATOM 624 C C . GLU A 1 78 ? -3.979 4.003 18.683 1.00 94.50 78 GLU A C 1
ATOM 626 O O . GLU A 1 78 ? -4.658 4.792 19.338 1.00 94.50 78 GLU A O 1
ATOM 631 N N . ILE A 1 79 ? -3.562 4.257 17.437 1.00 92.75 79 ILE A N 1
ATOM 632 C CA . ILE A 1 79 ? -3.923 5.461 16.674 1.00 92.75 79 ILE A CA 1
ATOM 633 C C . ILE A 1 79 ? -5.442 5.518 16.485 1.00 92.75 79 ILE A C 1
ATOM 635 O O . ILE A 1 79 ? -6.076 6.502 16.850 1.00 92.75 79 ILE A O 1
ATOM 639 N N . GLY A 1 80 ? -6.049 4.418 16.037 1.00 91.69 80 GLY A N 1
ATOM 640 C CA . GLY A 1 80 ? -7.489 4.328 15.831 1.00 91.69 80 GLY A CA 1
ATOM 641 C C . GLY A 1 80 ? -8.297 4.673 17.080 1.00 91.69 80 GLY A C 1
ATOM 642 O O . GLY A 1 80 ? -9.231 5.466 17.030 1.00 91.69 80 GLY A O 1
ATOM 643 N N . ARG A 1 81 ? -7.901 4.136 18.236 1.00 91.62 81 ARG A N 1
ATOM 644 C CA . ARG A 1 81 ? -8.521 4.453 19.531 1.00 91.62 81 ARG A CA 1
ATOM 645 C C . ARG A 1 81 ? -8.325 5.904 19.952 1.00 91.62 81 ARG A C 1
ATOM 647 O O . ARG A 1 81 ? -9.161 6.434 20.671 1.00 91.62 81 ARG A O 1
ATOM 654 N N . ARG A 1 82 ? -7.216 6.533 19.573 1.00 90.50 82 ARG A N 1
ATOM 655 C CA . ARG A 1 82 ? -6.961 7.943 19.879 1.00 90.50 82 ARG A CA 1
ATOM 656 C C . ARG A 1 82 ? -7.876 8.850 19.054 1.00 90.50 82 ARG A C 1
ATOM 658 O O . ARG A 1 82 ? -8.457 9.768 19.621 1.00 90.50 82 ARG A O 1
ATOM 665 N N . ASP A 1 83 ? -8.013 8.565 17.762 1.00 88.31 83 ASP A N 1
ATOM 666 C CA . ASP A 1 83 ? -8.592 9.515 16.801 1.00 88.31 83 ASP A CA 1
ATOM 667 C C . ASP A 1 83 ? -10.052 9.225 16.441 1.00 88.31 83 ASP A C 1
ATOM 669 O O . ASP A 1 83 ? -10.789 10.136 16.080 1.00 88.31 83 ASP A O 1
ATOM 673 N N . TYR A 1 84 ? -10.492 7.973 16.584 1.00 84.75 84 TYR A N 1
ATOM 674 C CA . TYR A 1 84 ? -11.819 7.510 16.166 1.00 84.75 84 TYR A CA 1
ATOM 675 C C . TYR A 1 84 ? -12.612 6.843 17.303 1.00 84.75 84 TYR A C 1
ATOM 677 O O . TYR A 1 84 ? -13.646 6.226 17.050 1.00 84.75 84 TYR A O 1
ATOM 685 N N . ALA A 1 85 ? -12.181 6.972 18.566 1.00 79.88 85 ALA A N 1
ATOM 686 C CA . ALA A 1 85 ? -12.915 6.416 19.713 1.00 79.88 85 ALA A CA 1
ATOM 687 C C . ALA A 1 85 ? -14.376 6.887 19.790 1.00 79.88 85 ALA A C 1
ATOM 689 O O . ALA A 1 85 ? -15.242 6.123 20.209 1.00 79.88 85 ALA A O 1
ATOM 690 N N . GLU A 1 86 ? -14.673 8.117 19.364 1.00 84.88 86 GLU A N 1
ATOM 691 C CA . GLU A 1 86 ? -16.039 8.658 19.378 1.00 84.88 86 GLU A CA 1
ATOM 692 C C . GLU A 1 86 ? -16.993 7.902 18.437 1.00 84.88 86 GLU A C 1
ATOM 694 O O . GLU A 1 86 ? -18.200 7.878 18.678 1.00 84.88 86 GLU A O 1
ATOM 699 N N . ASN A 1 87 ? -16.458 7.221 17.419 1.00 83.00 87 ASN A N 1
ATOM 700 C CA . ASN A 1 87 ? -17.236 6.413 16.478 1.00 83.00 87 ASN A CA 1
ATOM 701 C C . ASN A 1 87 ? -17.576 5.021 17.041 1.00 83.00 87 ASN A C 1
ATOM 703 O O . ASN A 1 87 ? -18.357 4.281 16.439 1.00 83.00 87 ASN A O 1
ATOM 707 N N . GLY A 1 88 ? -16.965 4.626 18.166 1.00 87.00 88 GLY A N 1
ATOM 708 C CA . GLY A 1 88 ? -17.116 3.311 18.801 1.00 87.00 88 GLY A CA 1
ATOM 709 C C . GLY A 1 88 ? -16.545 2.136 17.998 1.00 87.00 88 GLY A C 1
ATOM 710 O O . G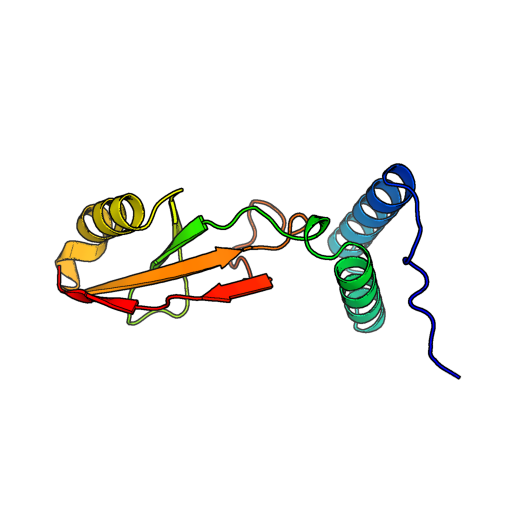LY A 1 88 ? -16.514 1.011 18.494 1.00 87.00 88 GLY A O 1
ATOM 711 N N . ARG A 1 89 ? -16.093 2.374 16.761 1.00 92.62 89 ARG A N 1
ATOM 712 C CA . ARG A 1 89 ? -15.480 1.391 15.865 1.00 92.62 89 ARG A CA 1
ATOM 713 C C . ARG A 1 89 ? -14.408 2.046 15.007 1.00 92.62 89 ARG A C 1
ATOM 715 O O . ARG A 1 89 ? -14.549 3.200 14.608 1.00 92.62 89 ARG A O 1
ATOM 722 N N . ILE A 1 90 ? -13.390 1.268 14.673 1.00 92.94 90 ILE A N 1
ATOM 723 C CA . ILE A 1 90 ? -12.324 1.636 13.739 1.00 92.94 90 ILE A CA 1
ATOM 724 C C . ILE A 1 90 ? -12.181 0.570 12.669 1.00 92.94 90 ILE A C 1
ATOM 726 O O . ILE A 1 90 ? -12.483 -0.599 12.914 1.00 92.94 90 ILE A O 1
ATOM 730 N N . GLU A 1 91 ? -11.685 0.959 11.506 1.00 93.88 91 GLU A N 1
ATOM 731 C CA . GLU A 1 91 ? -11.272 0.027 10.470 1.00 93.88 91 GLU A CA 1
ATOM 732 C C . GLU A 1 91 ? -9.759 0.098 10.289 1.00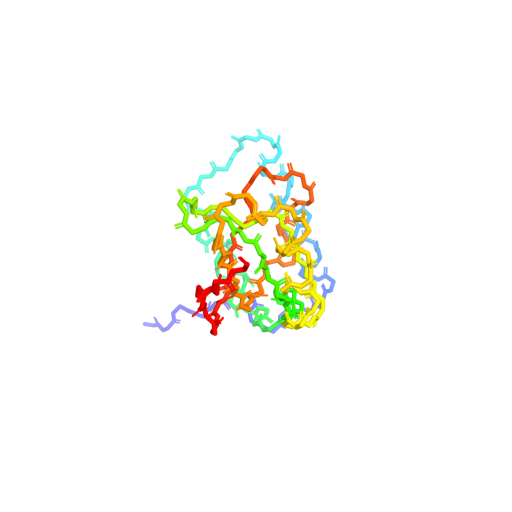 93.88 91 GLU A C 1
ATOM 734 O O . GLU A 1 91 ? -9.182 1.185 10.243 1.00 93.88 91 GLU A O 1
ATOM 739 N N . ILE A 1 92 ? -9.110 -1.062 10.203 1.00 94.62 92 ILE A N 1
ATOM 740 C CA . ILE A 1 92 ? -7.691 -1.152 9.869 1.00 94.62 92 ILE A CA 1
ATOM 741 C C . ILE A 1 92 ? -7.451 -2.151 8.743 1.00 94.62 92 ILE A C 1
ATOM 743 O O . ILE A 1 92 ? -8.198 -3.114 8.558 1.00 94.62 92 ILE A O 1
ATOM 747 N N . ILE A 1 93 ? -6.389 -1.922 7.982 1.00 95.56 93 ILE A N 1
ATOM 748 C CA . ILE A 1 93 ? -5.982 -2.773 6.866 1.00 95.56 93 ILE A CA 1
ATOM 749 C C . ILE A 1 93 ? -4.464 -2.771 6.743 1.00 95.56 93 ILE A C 1
ATOM 751 O O . ILE A 1 93 ? -3.811 -1.759 6.976 1.00 95.56 93 ILE A O 1
ATOM 755 N N . GLU A 1 94 ? -3.880 -3.901 6.373 1.00 96.44 94 GLU A N 1
ATOM 756 C CA . GLU A 1 94 ? -2.466 -3.956 6.027 1.00 96.44 94 GLU A CA 1
ATOM 757 C C . GLU A 1 94 ? -2.332 -3.751 4.518 1.00 96.44 94 GLU A C 1
ATOM 759 O O . GLU A 1 94 ? -2.874 -4.533 3.737 1.00 96.44 94 GLU A O 1
ATOM 764 N N . ALA A 1 95 ? -1.630 -2.708 4.088 1.00 94.00 95 ALA A N 1
ATOM 765 C CA . ALA A 1 95 ? -1.522 -2.357 2.678 1.00 94.00 95 ALA A CA 1
ATOM 766 C C . ALA A 1 95 ? -0.124 -1.862 2.297 1.00 94.00 95 ALA A C 1
ATOM 768 O O . ALA A 1 95 ? 0.659 -1.418 3.145 1.00 94.00 95 ALA A O 1
ATOM 769 N N . ARG A 1 96 ? 0.180 -1.962 1.003 1.00 91.38 96 ARG A N 1
ATOM 770 C CA . ARG A 1 96 ? 1.314 -1.309 0.345 1.00 91.38 96 ARG A CA 1
ATOM 771 C C . ARG A 1 96 ? 0.773 -0.297 -0.649 1.00 91.38 96 ARG A C 1
ATOM 773 O O . ARG A 1 96 ? -0.167 -0.597 -1.380 1.00 91.38 96 ARG A O 1
ATOM 780 N N . THR A 1 97 ? 1.389 0.869 -0.689 1.00 89.50 97 THR A N 1
ATOM 781 C CA . THR A 1 97 ? 1.151 1.898 -1.705 1.00 89.50 97 THR A CA 1
ATOM 782 C C . THR A 1 97 ? 2.193 1.758 -2.807 1.00 89.50 97 THR A C 1
ATOM 784 O O . THR A 1 97 ? 3.153 0.985 -2.667 1.00 89.50 97 THR A O 1
ATOM 787 N N . TRP A 1 98 ? 2.025 2.475 -3.912 1.00 86.75 98 TRP A N 1
ATOM 788 C CA . TRP A 1 98 ? 3.086 2.537 -4.911 1.00 86.75 98 TRP A CA 1
ATOM 789 C C . TRP A 1 98 ? 4.204 3.471 -4.433 1.00 86.75 98 TRP A C 1
ATOM 791 O O . TRP A 1 98 ? 3.946 4.473 -3.773 1.00 86.75 98 TRP A O 1
ATOM 801 N N . ASN A 1 99 ? 5.464 3.149 -4.738 1.00 82.06 99 ASN A N 1
ATOM 802 C CA . ASN A 1 99 ? 6.601 4.019 -4.396 1.00 82.06 99 ASN A CA 1
ATOM 803 C C . ASN A 1 99 ? 6.593 5.331 -5.192 1.00 82.06 99 ASN A C 1
ATOM 805 O O . ASN A 1 99 ? 7.266 6.280 -4.803 1.00 82.06 99 ASN A O 1
ATOM 809 N N . ASP A 1 100 ? 5.877 5.351 -6.315 1.00 74.56 100 ASP A N 1
ATOM 810 C CA . ASP A 1 100 ? 5.675 6.521 -7.160 1.00 74.56 100 ASP A CA 1
ATOM 811 C C . ASP A 1 100 ? 4.387 7.298 -6.832 1.00 74.56 100 ASP A C 1
ATOM 813 O O . ASP A 1 100 ? 4.133 8.316 -7.474 1.00 74.56 100 ASP A O 1
ATOM 817 N N . ASP A 1 101 ? 3.603 6.866 -5.831 1.00 70.94 101 ASP A N 1
ATOM 818 C CA . ASP A 1 101 ? 2.516 7.697 -5.303 1.00 70.94 101 ASP A CA 1
ATOM 819 C C . ASP A 1 101 ? 3.129 8.944 -4.645 1.00 70.94 101 ASP A C 1
ATOM 821 O O . ASP A 1 101 ? 4.012 8.865 -3.786 1.00 70.94 101 ASP A O 1
ATOM 825 N N . VAL A 1 102 ? 2.687 10.120 -5.085 1.00 52.91 102 VAL A N 1
ATOM 826 C CA . VAL A 1 102 ? 3.272 11.400 -4.678 1.00 52.91 102 VAL A CA 1
ATOM 827 C C . VAL A 1 102 ? 2.784 11.779 -3.276 1.00 52.91 102 VAL A C 1
ATOM 829 O O . VAL A 1 102 ? 1.582 11.845 -3.018 1.00 52.91 102 VAL A O 1
ATOM 832 N N . GLU A 1 103 ? 3.713 12.094 -2.365 1.00 48.22 103 GLU A N 1
ATOM 833 C CA . GLU A 1 103 ? 3.375 12.662 -1.053 1.00 48.22 103 GLU A CA 1
ATOM 834 C C . GLU A 1 103 ? 2.557 13.958 -1.228 1.00 48.22 103 GLU A C 1
ATOM 836 O O . GLU A 1 103 ? 3.056 14.955 -1.753 1.00 48.22 103 GLU A O 1
ATOM 841 N N . GLY A 1 104 ? 1.303 13.952 -0.765 1.00 43.97 104 GLY A N 1
ATOM 842 C CA . GLY A 1 104 ? 0.391 15.098 -0.840 1.00 43.97 104 GLY A CA 1
ATOM 843 C C . GLY A 1 104 ? -0.814 14.918 -1.766 1.00 43.97 104 GLY A C 1
ATOM 844 O O . GLY A 1 104 ? -1.637 15.831 -1.832 1.00 43.97 104 GLY A O 1
ATOM 845 N N . GLU A 1 105 ? -0.957 13.775 -2.446 1.00 52.09 105 GLU A N 1
ATOM 846 C CA . GLU A 1 105 ? -2.252 13.415 -3.031 1.00 52.09 105 GLU A CA 1
ATOM 847 C C . GLU A 1 105 ? -3.286 13.173 -1.924 1.00 52.09 105 GLU A C 1
ATOM 849 O O . GLU A 1 105 ? -3.010 12.504 -0.928 1.00 52.09 105 GLU A O 1
ATOM 854 N N . GLU A 1 106 ? -4.489 13.731 -2.098 1.00 51.53 106 GLU A N 1
ATOM 855 C CA . GLU A 1 106 ? -5.590 13.587 -1.132 1.00 51.53 106 GLU A CA 1
ATOM 856 C C . GLU A 1 106 ? -6.053 12.126 -0.996 1.00 51.53 106 GLU A C 1
ATOM 858 O O . GLU A 1 106 ? -6.676 11.783 0.001 1.00 51.53 106 GLU A O 1
ATOM 863 N N . ASN A 1 107 ? -5.707 11.259 -1.958 1.00 55.66 107 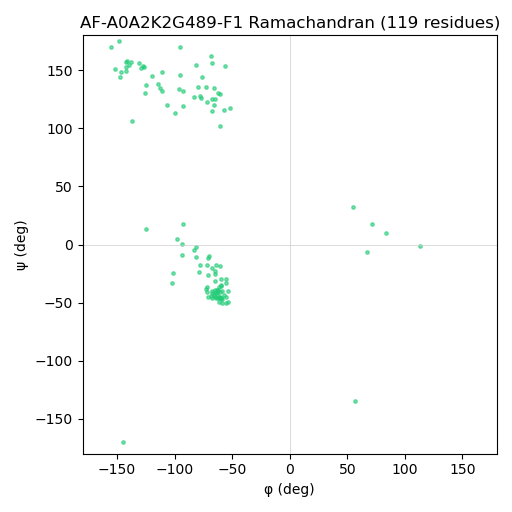ASN A N 1
ATOM 864 C CA . ASN A 1 107 ? -6.060 9.843 -1.968 1.00 55.66 107 ASN A CA 1
ATOM 865 C C . ASN A 1 107 ? -4.865 8.984 -2.390 1.00 55.66 107 ASN A C 1
ATOM 867 O O . ASN A 1 107 ? -4.531 8.913 -3.569 1.00 55.66 107 ASN A O 1
ATOM 871 N N . CYS A 1 108 ? -4.250 8.283 -1.438 1.00 64.81 108 CYS A N 1
ATOM 872 C CA . CYS A 1 108 ? -3.242 7.275 -1.749 1.00 64.81 108 CYS A CA 1
ATOM 873 C C . CYS A 1 108 ? -3.931 5.948 -2.098 1.00 64.81 108 CYS A C 1
ATOM 875 O O . CYS A 1 108 ? -4.770 5.455 -1.341 1.00 64.81 108 CYS A O 1
ATOM 877 N N . SER A 1 109 ? -3.598 5.369 -3.252 1.00 76.88 109 SER A N 1
ATOM 878 C CA . SER A 1 109 ? -4.194 4.108 -3.698 1.00 76.88 109 SER A CA 1
ATOM 879 C C . SER A 1 109 ? -3.349 2.920 -3.252 1.00 76.88 109 SER A C 1
ATOM 881 O O . SER A 1 109 ? -2.140 2.870 -3.465 1.00 76.88 109 SER A O 1
ATOM 883 N N . PHE A 1 110 ? -3.983 1.901 -2.672 1.00 88.00 110 PHE A N 1
ATOM 884 C CA . PHE A 1 110 ? -3.266 0.677 -2.323 1.00 88.00 110 PHE A CA 1
ATOM 885 C C . PHE A 1 110 ? -2.906 -0.121 -3.579 1.00 88.00 110 PHE A C 1
ATOM 887 O O . PHE A 1 110 ? -3.781 -0.542 -4.335 1.00 88.00 110 PHE A O 1
ATOM 894 N N . ALA A 1 111 ? -1.611 -0.377 -3.757 1.00 88.81 111 ALA A N 1
ATOM 895 C CA . ALA A 1 111 ? -1.087 -1.328 -4.728 1.00 88.81 111 ALA A CA 1
ATOM 896 C C . ALA A 1 111 ? -1.547 -2.749 -4.380 1.00 88.81 111 ALA A C 1
ATOM 898 O O . ALA A 1 111 ? -2.045 -3.490 -5.226 1.00 88.81 111 ALA A O 1
ATOM 899 N N . GLU A 1 112 ? -1.427 -3.100 -3.100 1.00 91.38 112 GLU A N 1
ATOM 900 C CA . GLU A 1 112 ? -1.911 -4.354 -2.540 1.00 91.38 112 GLU A CA 1
ATOM 901 C C . GLU A 1 112 ? -2.467 -4.130 -1.138 1.00 91.38 112 GLU A C 1
ATOM 903 O O . GLU A 1 112 ? -1.983 -3.284 -0.385 1.00 91.38 112 GLU A O 1
ATOM 908 N N . SER A 1 113 ? -3.461 -4.931 -0.757 1.00 93.88 113 SER A N 1
ATOM 909 C CA . SER A 1 113 ? -4.014 -4.911 0.593 1.00 93.88 113 SER A CA 1
ATOM 910 C C . SER A 1 113 ? -4.385 -6.305 1.092 1.00 93.88 113 SER A C 1
ATOM 912 O O . SER A 1 113 ? -4.669 -7.222 0.318 1.00 93.88 113 SER A O 1
ATOM 914 N N . ARG A 1 114 ? -4.343 -6.477 2.414 1.00 95.56 114 ARG A N 1
ATOM 915 C CA . ARG A 1 114 ? -4.674 -7.715 3.123 1.00 95.56 114 ARG A CA 1
ATOM 916 C C . ARG A 1 114 ? -5.108 -7.424 4.559 1.00 95.56 114 ARG A C 1
ATOM 918 O O . ARG A 1 114 ? -4.961 -6.314 5.058 1.00 95.56 114 ARG A O 1
ATOM 925 N N . ASN A 1 115 ? -5.627 -8.449 5.236 1.00 95.94 115 ASN A N 1
ATOM 926 C CA . ASN A 1 115 ? -5.957 -8.402 6.667 1.00 95.94 115 ASN A CA 1
ATOM 927 C C . ASN A 1 115 ? -6.898 -7.243 7.071 1.00 95.94 115 ASN A C 1
ATOM 929 O O . ASN A 1 115 ? -6.787 -6.729 8.179 1.00 95.94 115 ASN A O 1
ATOM 933 N N . ARG A 1 116 ? -7.820 -6.837 6.182 1.00 94.62 116 ARG A N 1
ATOM 934 C CA . ARG A 1 116 ? -8.834 -5.810 6.473 1.00 94.62 116 ARG A CA 1
ATOM 935 C C . ARG A 1 116 ? -9.746 -6.271 7.608 1.00 94.62 116 ARG A C 1
ATOM 937 O O . ARG A 1 116 ? -10.281 -7.381 7.552 1.00 94.62 116 ARG A O 1
ATOM 944 N N . GLU A 1 117 ? -9.945 -5.422 8.608 1.00 94.62 117 GLU A N 1
ATOM 945 C CA . GLU A 1 117 ? -10.766 -5.729 9.776 1.00 94.62 117 GLU A CA 1
ATOM 946 C C . GLU A 1 117 ? -11.394 -4.480 10.406 1.00 94.62 117 GLU A C 1
ATOM 948 O O . GLU A 1 117 ? -10.826 -3.390 10.381 1.00 94.62 117 GLU A O 1
ATOM 953 N N . VAL A 1 118 ? -12.557 -4.672 11.032 1.00 94.44 118 VAL A N 1
ATOM 954 C CA . VAL A 1 118 ? -13.256 -3.652 11.824 1.00 94.44 118 VAL A CA 1
ATOM 955 C C . VAL A 1 118 ? -13.200 -4.053 13.296 1.00 94.44 118 VAL A C 1
ATOM 957 O O . VAL A 1 118 ? -13.470 -5.207 13.637 1.00 94.44 118 VAL A O 1
ATOM 960 N N . ILE A 1 119 ? -12.838 -3.111 14.164 1.00 92.38 119 ILE A N 1
ATOM 961 C CA . ILE A 1 119 ? -12.577 -3.329 15.590 1.00 92.38 119 ILE A CA 1
ATOM 962 C C . ILE A 1 119 ? -13.438 -2.371 16.416 1.00 92.38 119 ILE A C 1
ATOM 964 O O . ILE A 1 119 ? -13.417 -1.166 16.179 1.00 92.38 119 ILE A O 1
ATOM 968 N N . ASP A 1 120 ? -14.147 -2.896 17.416 1.00 91.75 120 ASP A N 1
ATOM 969 C CA . ASP A 1 120 ? -14.849 -2.081 18.416 1.00 91.75 120 ASP A CA 1
ATOM 970 C C . ASP A 1 120 ? -13.838 -1.438 19.392 1.00 91.75 120 ASP A C 1
ATOM 972 O O . ASP A 1 120 ? -12.904 -2.109 19.861 1.00 91.75 120 ASP A O 1
ATOM 976 N N . VAL A 1 121 ? -14.009 -0.146 19.699 1.00 83.06 121 VAL A N 1
ATOM 977 C CA . VAL A 1 121 ? -13.069 0.659 20.511 1.00 83.06 121 VAL A CA 1
ATOM 978 C C . VAL A 1 121 ? -13.688 1.287 21.747 1.00 83.06 121 VAL A C 1
ATOM 980 O O . VAL A 1 121 ? -14.872 1.680 21.706 1.00 83.06 121 VAL A O 1
#

Organism: NCBI:txid1850347

Nearest PDB structures (foldseek):
  7yvj-assembly1_C  TM=4.210E-01  e=4.118E+00  Homo sapiens
  3but-assembly1_A-2  TM=2.858E-01  e=1.319E+00  Archaeoglobus fulgidus DSM 4304
  6xpq-assembly1_B  TM=4.460E-01  e=8.257E+00  Homo sapiens
  7epx-assembly1_I  TM=3.483E-01  e=4.673E+00  Homo sapiens
  5is1-assembly1_A-2  TM=2.403E-01  e=4.673E+00  Staphylococcus aureus

pLDDT: mean 83.47, std 11.38, range [43.91, 96.69]

Mean predicted aligned error: 7.27 Å

Secondary structure (DSSP, 8-state):
-----TTTT--HHHHHHHHHHHHHHHHTT---HHHHHHHHHHHHHHGGGGBPPPEEEEE-TT-S-EEEEESSHHHHHHHHHHHSGGGSEEEEEEEEEBTTS-TT-S-PPEEEEEEEEEEE-